Protein AF-A0A3D3SWZ2-F1 (afdb_monomer)

pLDDT: mean 84.15, std 8.67, range [49.34, 94.38]

Secondary structure (DSSP, 8-state):
----STTHHHHHHHHS-SGGGTTTTTS----SHHHHS-TT---HHHHHHHHHHHHHHTT-S-HHHHHHHHHHHHHHT-HHHHHHHHHHHHHHHHHHTTT-SEES--TT-HHHHTTSPEEP--SS-HHHHHHHHHHTS-----

Solvent-accessible surface area (backbone atoms only — not comparable to full-atom values): 8504 Å² total; per-residue (Å²): 137,75,53,79,62,79,65,19,39,53,49,34,30,70,74,69,34,53,85,78,36,66,60,45,45,66,72,57,89,66,82,52,58,74,34,74,75,34,93,80,60,52,63,54,54,60,53,32,49,54,50,50,50,53,38,58,77,67,58,70,61,61,69,66,57,58,50,50,53,50,54,48,50,60,37,68,75,31,70,68,58,36,51,52,53,51,52,51,50,52,49,51,49,50,61,71,18,71,85,46,75,37,33,70,74,37,98,90,40,48,84,53,25,72,82,40,78,42,72,50,87,75,81,75,54,72,67,57,51,49,51,52,53,62,71,68,51,77,78,80,80,126

Foldseek 3Di:
DFDDDLVRLQVVCVVVNCLVRVCSLVVDPLPCVCQVPDPVNDRSSVSSVVSVVVCVVVVSDDPVVVVVVVVVVVQVVDVVSVVVVVVVVLVVLVVCCVPPQWRQDDPVCRVPSPPDTHGRDPDDDPVVVVVVVVVPDDDPDD

Sequence (142 aa):
WVYPGPMGAVLTPSYAGLENSLDLPQAATLCGECHVVCPVKIPLPDLLRKLRERQFDRHLRPWRERWALWAWGFVAMRPHLYRLIFGLTNRALRIMARGRGYIAFLPLGSGWSRFRDLPVPKGKNFADRYALWKSSRPETRS

Nearest PDB structures (foldseek):
  8ipy-assembly1_N  TM=2.891E-01  e=5.794E+00  Homo sapiens

Mean predicted aligned error: 8.98 Å

Radius of gyration: 22.15 Å; Cα contacts (8 Å, |Δi|>4): 93; chains: 1; bounding box: 45×54×52 Å

Structure (mmCIF, N/CA/C/O backbone):
data_AF-A0A3D3SWZ2-F1
#
_entry.id   AF-A0A3D3SWZ2-F1
#
loop_
_atom_site.group_PDB
_atom_site.id
_atom_site.type_symbol
_atom_site.label_atom_id
_atom_site.label_alt_id
_atom_site.label_comp_id
_atom_site.label_asym_id
_atom_site.label_entity_id
_atom_site.label_seq_id
_atom_site.pdbx_PDB_ins_code
_atom_site.Cartn_x
_atom_site.Cartn_y
_atom_site.Cartn_z
_atom_site.occupancy
_atom_site.B_iso_or_equiv
_atom_site.auth_seq_id
_atom_site.auth_comp_id
_atom_site.auth_asym_id
_atom_site.auth_atom_id
_atom_site.pdbx_PDB_model_num
ATOM 1 N N . TRP A 1 1 ? 7.939 -18.670 -15.758 1.00 79.12 1 TRP A N 1
ATOM 2 C CA . TRP A 1 1 ? 9.302 -18.443 -15.237 1.00 79.12 1 TRP A CA 1
ATOM 3 C C . TRP A 1 1 ? 9.388 -16.997 -14.773 1.00 79.12 1 TRP A C 1
ATOM 5 O O . TRP A 1 1 ? 8.648 -16.173 -15.297 1.00 79.12 1 TRP A O 1
ATOM 15 N N . VAL A 1 2 ? 10.214 -16.691 -13.773 1.00 83.56 2 VAL A N 1
ATOM 16 C CA . VAL A 1 2 ? 10.373 -15.323 -13.254 1.00 83.56 2 VAL A CA 1
ATOM 17 C C . VAL A 1 2 ? 11.859 -15.025 -13.168 1.00 83.56 2 VAL A C 1
ATOM 19 O O . VAL A 1 2 ? 12.606 -15.819 -12.597 1.00 83.56 2 VAL A O 1
ATOM 22 N N . TYR A 1 3 ? 12.288 -13.902 -13.742 1.00 87.88 3 TYR A N 1
ATOM 23 C CA . TYR A 1 3 ? 13.660 -13.440 -13.570 1.00 87.88 3 TYR A CA 1
ATOM 24 C C . TYR A 1 3 ? 13.821 -12.891 -12.142 1.00 87.88 3 TYR A C 1
ATOM 26 O O . TYR A 1 3 ? 13.015 -12.052 -11.730 1.00 87.88 3 TYR A O 1
ATOM 34 N N . PRO A 1 4 ? 14.806 -13.354 -11.356 1.00 84.81 4 PRO A N 1
ATOM 35 C CA . PRO A 1 4 ? 14.963 -12.913 -9.979 1.00 84.81 4 PRO A CA 1
ATOM 36 C C . PRO A 1 4 ? 15.492 -11.475 -9.890 1.00 84.81 4 PRO A C 1
ATOM 38 O O . PRO A 1 4 ? 16.217 -10.983 -10.755 1.00 84.81 4 PRO A O 1
ATOM 41 N N . GLY A 1 5 ? 15.157 -10.803 -8.791 1.00 85.69 5 GLY A N 1
ATOM 42 C CA . GLY A 1 5 ? 15.659 -9.469 -8.478 1.00 85.69 5 GLY A CA 1
ATOM 43 C C . GLY A 1 5 ? 14.842 -8.314 -9.074 1.00 85.69 5 GLY A C 1
ATOM 44 O O . GLY A 1 5 ? 13.842 -8.516 -9.768 1.00 85.69 5 GLY A O 1
ATOM 45 N N . PRO A 1 6 ? 15.260 -7.069 -8.794 1.00 82.44 6 PRO A N 1
ATOM 46 C CA . PRO A 1 6 ? 14.474 -5.871 -9.091 1.00 82.44 6 PRO A CA 1
ATOM 47 C C . PRO A 1 6 ? 14.298 -5.624 -10.598 1.00 82.44 6 PRO A C 1
ATOM 49 O O . PRO A 1 6 ? 13.235 -5.180 -11.027 1.00 82.44 6 PRO A O 1
ATOM 52 N N . MET A 1 7 ? 15.284 -5.996 -11.422 1.00 87.62 7 MET A N 1
ATOM 53 C CA . MET A 1 7 ? 15.162 -5.943 -12.887 1.00 87.62 7 MET A CA 1
ATOM 54 C C . MET A 1 7 ? 14.104 -6.908 -13.420 1.00 87.62 7 MET A C 1
ATOM 56 O O . MET A 1 7 ? 13.398 -6.606 -14.382 1.00 87.62 7 MET A O 1
ATOM 60 N N . GLY A 1 8 ? 13.949 -8.062 -12.772 1.00 89.44 8 GLY A N 1
ATOM 61 C CA . GLY A 1 8 ? 12.980 -9.069 -13.174 1.00 89.44 8 GLY A CA 1
ATOM 62 C C . GLY A 1 8 ? 11.537 -8.622 -13.028 1.00 89.44 8 GLY A C 1
ATOM 63 O O . GLY A 1 8 ? 10.692 -9.062 -13.806 1.00 89.44 8 GLY A O 1
ATOM 64 N N . ALA A 1 9 ? 11.268 -7.682 -12.120 1.00 89.50 9 ALA A N 1
ATOM 65 C CA . ALA A 1 9 ? 9.949 -7.081 -11.978 1.00 89.50 9 ALA A CA 1
ATOM 66 C C . ALA A 1 9 ? 9.541 -6.229 -13.198 1.00 89.50 9 ALA A C 1
ATOM 68 O O . ALA A 1 9 ? 8.351 -6.008 -13.404 1.00 89.50 9 ALA A O 1
ATOM 6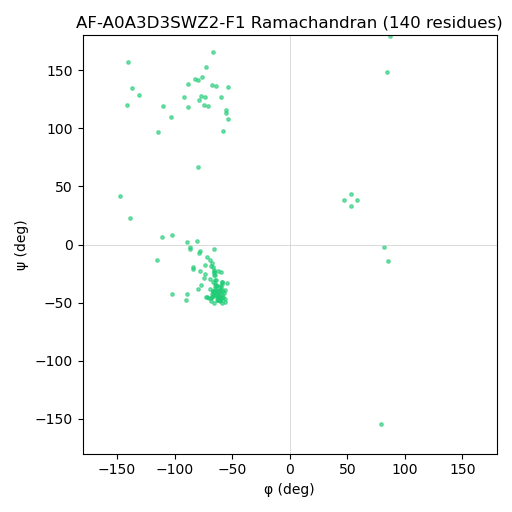9 N N . VAL A 1 10 ? 10.501 -5.791 -14.027 1.00 89.81 10 VAL A N 1
ATOM 70 C CA . VAL A 1 10 ? 10.256 -5.051 -15.281 1.00 89.81 10 VAL A CA 1
ATOM 71 C C . VAL A 1 10 ? 10.404 -5.949 -16.513 1.00 89.81 10 VAL A C 1
ATOM 73 O O . VAL A 1 10 ? 9.591 -5.881 -17.438 1.00 89.81 10 VAL A O 1
ATOM 76 N N . LEU A 1 11 ? 11.426 -6.807 -16.538 1.00 90.31 11 LEU A N 1
ATOM 77 C CA . LEU A 1 11 ? 11.722 -7.651 -17.698 1.00 90.31 11 LEU A CA 1
ATOM 78 C C . LEU A 1 11 ? 10.701 -8.780 -17.857 1.00 90.31 11 LEU A C 1
ATOM 80 O O . LEU A 1 11 ? 10.196 -8.986 -18.957 1.00 90.31 11 LEU A O 1
ATOM 84 N N . THR A 1 12 ? 10.339 -9.469 -16.770 1.00 91.38 12 THR A N 1
ATOM 85 C CA . THR A 1 12 ? 9.368 -10.574 -16.821 1.00 91.38 12 THR A CA 1
ATOM 86 C C . THR A 1 12 ? 8.025 -10.143 -17.434 1.00 91.38 12 THR A C 1
ATOM 88 O O . THR A 1 12 ? 7.603 -10.804 -18.379 1.00 91.38 12 THR A O 1
ATOM 91 N N . PRO A 1 13 ? 7.376 -9.029 -17.023 1.00 90.69 13 PRO A N 1
ATOM 92 C CA . PRO A 1 13 ? 6.144 -8.576 -17.679 1.00 90.69 13 PRO A CA 1
ATOM 93 C C . PRO A 1 13 ? 6.325 -8.115 -19.124 1.00 90.69 13 PRO A C 1
ATOM 95 O O . PRO A 1 13 ? 5.365 -8.143 -19.892 1.00 90.69 13 PRO A O 1
ATOM 98 N N . SER A 1 14 ? 7.534 -7.704 -19.512 1.00 87.75 14 SER A N 1
ATOM 99 C CA . SER A 1 14 ? 7.826 -7.304 -20.891 1.00 87.75 14 SER A CA 1
ATOM 100 C C . SER A 1 14 ? 7.990 -8.511 -21.822 1.00 87.75 14 SER A C 1
ATOM 102 O O . SER A 1 14 ? 7.562 -8.441 -22.968 1.00 87.75 14 SER A O 1
ATOM 104 N N . TYR A 1 15 ? 8.555 -9.622 -21.333 1.00 89.19 15 TYR A N 1
ATOM 105 C CA . TYR A 1 15 ? 8.751 -10.849 -22.118 1.00 89.19 15 TYR A CA 1
ATOM 106 C C . TYR A 1 15 ? 7.570 -11.821 -22.043 1.00 89.19 15 TYR A C 1
ATOM 108 O O . TYR A 1 15 ? 7.122 -12.331 -23.062 1.00 89.19 15 TYR A O 1
ATOM 116 N N . ALA A 1 16 ? 7.072 -12.101 -20.837 1.00 88.06 16 ALA A N 1
ATOM 117 C CA . ALA A 1 16 ? 6.002 -13.074 -20.606 1.00 88.06 16 ALA A CA 1
ATOM 118 C C . ALA A 1 16 ? 4.594 -12.471 -20.756 1.00 88.06 16 ALA A C 1
ATOM 120 O O . ALA A 1 16 ? 3.600 -13.186 -20.637 1.00 88.06 16 ALA A O 1
ATOM 121 N N . GLY A 1 17 ? 4.504 -11.161 -20.994 1.00 87.06 17 GLY A N 1
ATOM 122 C CA . GLY A 1 17 ? 3.252 -10.420 -21.031 1.00 87.06 17 GLY A CA 1
ATOM 123 C C . GLY A 1 17 ? 2.782 -9.967 -19.647 1.00 87.06 17 GLY A C 1
ATOM 124 O O . GLY A 1 17 ? 2.992 -10.617 -18.618 1.00 87.06 17 GLY A O 1
ATOM 125 N N . LEU A 1 18 ? 2.107 -8.818 -19.638 1.00 86.94 18 LEU A N 1
ATOM 126 C CA . LEU A 1 18 ? 1.650 -8.146 -18.422 1.00 86.94 18 LEU A CA 1
ATOM 127 C C . LEU A 1 18 ? 0.520 -8.913 -17.712 1.00 86.94 18 LEU A C 1
ATOM 129 O O . LEU A 1 18 ? 0.418 -8.864 -16.491 1.00 86.94 18 LEU A O 1
ATOM 133 N N . GLU A 1 19 ? -0.287 -9.652 -18.475 1.00 85.06 19 GLU A N 1
ATOM 134 C CA . GLU A 1 19 ? -1.385 -10.507 -17.994 1.00 85.06 19 GLU A CA 1
ATOM 135 C C . GLU A 1 19 ? -0.890 -11.664 -17.120 1.00 85.06 19 GLU A C 1
ATOM 137 O O . GLU A 1 19 ? -1.519 -12.007 -16.124 1.00 85.06 19 GLU A O 1
ATOM 142 N N . ASN A 1 20 ? 0.282 -12.216 -17.440 1.00 85.62 20 ASN A N 1
ATOM 143 C CA . ASN A 1 20 ? 0.854 -13.372 -16.746 1.00 85.62 20 ASN A CA 1
ATOM 144 C C . ASN A 1 20 ? 1.677 -12.989 -15.506 1.00 85.62 20 ASN A C 1
ATOM 146 O O . ASN A 1 20 ? 2.232 -13.854 -14.830 1.00 85.62 20 ASN A O 1
ATOM 150 N N . SER A 1 21 ? 1.818 -11.692 -15.223 1.00 87.00 21 SER A N 1
ATOM 151 C CA . SER A 1 21 ? 2.750 -11.180 -14.212 1.00 87.00 21 SER A CA 1
ATOM 152 C C . SER A 1 21 ? 2.240 -9.915 -13.513 1.00 87.00 21 SER A C 1
ATOM 154 O O . SER A 1 21 ? 2.989 -8.978 -13.231 1.00 87.00 21 SER A O 1
ATOM 156 N N . LEU A 1 22 ? 0.944 -9.904 -13.194 1.00 86.25 22 LEU A N 1
ATOM 157 C CA . LEU A 1 22 ? 0.249 -8.759 -12.597 1.00 86.25 22 LEU A CA 1
ATOM 158 C C . LEU A 1 22 ? 0.848 -8.302 -11.262 1.00 86.25 22 LEU A C 1
ATOM 160 O O . LEU A 1 22 ? 0.872 -7.102 -10.985 1.00 86.25 22 LEU A O 1
ATOM 164 N N . ASP A 1 23 ? 1.356 -9.234 -10.459 1.00 88.44 23 ASP A N 1
ATOM 165 C CA . ASP A 1 23 ? 1.843 -8.940 -9.110 1.00 88.44 23 ASP A CA 1
ATOM 166 C C . ASP A 1 23 ? 3.288 -8.423 -9.084 1.00 88.44 23 ASP A C 1
ATOM 168 O O . ASP A 1 23 ? 3.673 -7.732 -8.140 1.00 88.44 23 ASP A O 1
ATOM 172 N N . LEU A 1 24 ? 4.084 -8.674 -10.133 1.00 90.81 24 LEU A N 1
ATOM 173 C 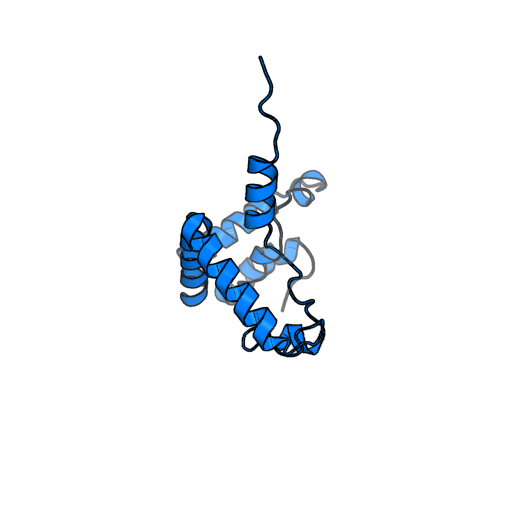CA . LEU A 1 24 ? 5.498 -8.283 -10.156 1.00 90.81 24 LEU A CA 1
ATOM 174 C C . LEU A 1 24 ? 5.683 -6.758 -10.063 1.00 90.81 24 LEU A C 1
ATOM 176 O O . LEU A 1 24 ? 6.442 -6.315 -9.197 1.00 90.81 24 LEU A O 1
ATOM 180 N N . PRO A 1 25 ? 4.960 -5.920 -10.838 1.00 90.06 25 PRO A N 1
ATOM 181 C CA . PRO A 1 25 ? 5.053 -4.474 -10.672 1.00 90.06 25 PRO A CA 1
ATOM 182 C C . PRO A 1 25 ? 4.515 -3.974 -9.332 1.00 90.06 25 PRO A C 1
ATOM 184 O O . PRO A 1 25 ? 4.911 -2.894 -8.897 1.00 90.06 25 PRO A O 1
ATOM 187 N N . GLN A 1 26 ? 3.621 -4.720 -8.672 1.00 88.62 26 GLN A N 1
ATOM 188 C CA . GLN A 1 26 ? 3.002 -4.346 -7.392 1.00 88.62 26 GLN A CA 1
ATOM 189 C C . GLN A 1 26 ? 3.870 -4.708 -6.177 1.00 88.62 26 GLN A C 1
ATOM 191 O O . GLN A 1 26 ? 3.708 -4.112 -5.117 1.00 88.62 26 GLN A O 1
ATOM 196 N N . ALA A 1 27 ? 4.834 -5.618 -6.336 1.00 89.06 27 ALA A N 1
ATOM 197 C CA . ALA A 1 27 ? 5.708 -6.067 -5.253 1.00 89.06 27 ALA A CA 1
ATOM 198 C C . ALA A 1 27 ? 6.652 -4.973 -4.709 1.00 89.06 27 ALA A C 1
ATOM 200 O O . ALA A 1 27 ? 7.121 -5.069 -3.576 1.00 89.06 27 ALA A O 1
ATOM 201 N N . ALA A 1 28 ? 6.940 -3.927 -5.491 1.00 88.81 28 ALA A N 1
ATOM 202 C CA . ALA A 1 28 ? 7.799 -2.822 -5.066 1.00 88.81 28 ALA A CA 1
ATOM 203 C C . ALA A 1 28 ? 7.012 -1.706 -4.354 1.00 88.81 28 ALA A C 1
ATOM 205 O O . ALA A 1 28 ? 5.969 -1.260 -4.826 1.00 88.81 28 ALA A O 1
ATOM 206 N N . THR A 1 29 ? 7.556 -1.156 -3.269 1.00 90.75 29 THR A N 1
ATOM 207 C CA . THR A 1 29 ? 6.967 0.001 -2.561 1.00 90.75 29 THR A CA 1
ATOM 208 C C . THR A 1 29 ? 7.222 1.343 -3.254 1.00 90.75 29 THR A C 1
ATOM 210 O O . THR A 1 29 ? 6.675 2.354 -2.829 1.00 90.75 29 THR A O 1
ATOM 213 N N . LEU A 1 30 ? 8.022 1.353 -4.330 1.00 92.38 30 LEU A N 1
ATOM 214 C CA . LEU A 1 30 ? 8.426 2.547 -5.085 1.00 92.38 30 LEU A CA 1
ATOM 215 C C . LEU A 1 30 ? 9.159 3.603 -4.230 1.00 92.38 30 LEU A C 1
ATOM 217 O O . LEU A 1 30 ? 8.992 4.797 -4.445 1.00 92.38 30 LEU A O 1
ATOM 221 N N . CYS A 1 31 ? 10.016 3.174 -3.294 1.00 91.62 31 CYS A N 1
ATOM 222 C CA . CYS A 1 31 ? 10.801 4.081 -2.442 1.00 91.62 31 CYS A CA 1
ATOM 223 C C . CYS A 1 31 ? 11.880 4.900 -3.178 1.00 91.62 31 CYS A C 1
ATOM 225 O O . CYS A 1 31 ? 12.385 5.865 -2.620 1.00 91.62 31 CYS A O 1
ATOM 227 N N . GLY A 1 32 ? 12.260 4.522 -4.403 1.00 90.38 32 GLY A N 1
ATOM 228 C CA . GLY A 1 32 ? 13.230 5.264 -5.217 1.00 90.38 32 GLY A CA 1
ATOM 229 C C . GLY A 1 32 ? 14.705 4.934 -4.966 1.00 90.38 32 GLY A C 1
ATOM 230 O O . GLY A 1 32 ? 15.529 5.236 -5.823 1.00 90.38 32 GLY A O 1
ATOM 231 N N . GLU A 1 33 ? 15.043 4.248 -3.873 1.00 91.44 33 GLU A N 1
ATOM 232 C CA . GLU A 1 33 ? 16.440 3.989 -3.484 1.00 91.44 33 GLU A CA 1
ATOM 233 C C . GLU A 1 33 ? 17.240 3.268 -4.576 1.00 91.44 33 GLU A C 1
ATOM 235 O O . GLU A 1 33 ? 18.360 3.648 -4.903 1.00 91.44 33 GLU A O 1
ATOM 240 N N . CYS A 1 34 ? 16.622 2.276 -5.224 1.00 88.75 34 CYS A N 1
ATOM 241 C CA . CYS A 1 34 ? 17.243 1.519 -6.307 1.00 88.75 34 CYS A CA 1
ATOM 242 C C . CYS A 1 34 ? 17.657 2.377 -7.510 1.00 88.75 34 CYS A C 1
ATOM 244 O O . CYS A 1 34 ? 18.549 1.966 -8.242 1.00 88.75 34 CYS A O 1
ATOM 246 N N . HIS A 1 35 ? 17.039 3.542 -7.724 1.00 91.38 35 HIS A N 1
ATOM 247 C CA . HIS A 1 35 ? 17.445 4.494 -8.757 1.00 91.38 35 HIS A CA 1
ATOM 248 C C . HIS A 1 35 ? 18.659 5.321 -8.310 1.00 91.38 35 HIS A C 1
ATOM 250 O O . HIS A 1 35 ? 19.558 5.557 -9.113 1.00 91.38 35 HIS A O 1
ATOM 256 N N . VAL A 1 36 ? 18.711 5.702 -7.028 1.00 92.50 36 VAL A N 1
ATOM 257 C CA . VAL A 1 36 ? 19.785 6.519 -6.439 1.00 92.50 36 VAL A CA 1
ATOM 258 C C . VAL A 1 36 ? 21.102 5.746 -6.373 1.00 92.50 36 VAL A C 1
ATOM 260 O O . VAL A 1 36 ? 22.137 6.267 -6.780 1.00 92.50 36 VAL A O 1
ATOM 263 N N . VAL A 1 37 ? 21.069 4.490 -5.919 1.00 93.81 37 VAL A N 1
ATOM 264 C CA . VAL A 1 37 ? 22.284 3.665 -5.772 1.00 93.81 37 VAL A CA 1
ATOM 265 C C . VAL A 1 37 ? 22.780 3.058 -7.087 1.00 93.81 37 VAL A C 1
ATOM 267 O O . VAL A 1 37 ? 23.833 2.424 -7.121 1.00 93.81 37 VAL A O 1
ATOM 270 N N . CYS A 1 38 ? 22.018 3.184 -8.178 1.00 91.50 38 CYS A N 1
ATOM 271 C CA . CYS A 1 38 ? 22.330 2.490 -9.421 1.00 91.50 38 CYS A CA 1
ATOM 272 C C . CYS A 1 38 ? 23.519 3.146 -10.147 1.00 91.50 38 CYS A C 1
ATOM 274 O O . CYS A 1 38 ? 23.391 4.286 -10.600 1.00 91.50 38 CYS A O 1
ATOM 276 N N . PRO A 1 39 ? 24.632 2.424 -10.390 1.00 93.69 39 PRO A N 1
ATOM 277 C CA . PRO A 1 39 ? 25.804 2.990 -11.066 1.00 93.69 39 PRO A CA 1
ATOM 278 C C . PRO A 1 39 ? 25.520 3.388 -12.523 1.00 93.69 39 PRO A C 1
ATOM 280 O O . PRO A 1 39 ? 26.159 4.286 -13.062 1.00 93.69 39 PRO A O 1
ATOM 283 N N . VAL A 1 40 ? 24.536 2.741 -13.154 1.00 94.38 40 VAL A N 1
ATOM 284 C CA . VAL A 1 40 ? 24.138 2.959 -14.555 1.00 94.38 40 VAL A CA 1
ATOM 285 C C . VAL A 1 40 ? 22.865 3.808 -14.700 1.00 94.38 40 VAL A C 1
ATOM 287 O O . VAL A 1 40 ? 22.354 3.952 -15.805 1.00 94.38 40 VAL A O 1
ATOM 290 N N . LYS A 1 41 ? 22.354 4.385 -13.598 1.00 89.31 41 LYS A N 1
ATOM 291 C CA . LYS A 1 41 ? 21.216 5.330 -13.571 1.00 89.31 41 LYS A CA 1
ATOM 292 C C . LYS A 1 41 ? 19.940 4.826 -14.262 1.00 89.31 41 LYS A C 1
ATOM 294 O O . LYS A 1 41 ? 19.281 5.557 -14.998 1.00 89.31 41 LYS A O 1
ATOM 299 N N . ILE A 1 42 ? 19.571 3.567 -14.028 1.00 90.69 42 ILE A N 1
ATOM 300 C CA . ILE A 1 42 ? 18.345 2.996 -14.603 1.00 90.69 42 ILE A CA 1
ATOM 301 C C . ILE A 1 42 ? 17.125 3.467 -13.792 1.00 90.69 42 ILE A C 1
ATOM 303 O O . ILE A 1 42 ? 17.068 3.200 -12.587 1.00 90.69 42 ILE A O 1
ATOM 307 N N . PRO A 1 43 ? 16.113 4.103 -14.418 1.00 90.31 43 PRO A N 1
ATOM 308 C CA . PRO A 1 43 ? 14.928 4.617 -13.730 1.00 90.31 43 PRO A CA 1
ATOM 309 C C . PRO A 1 43 ? 13.921 3.492 -13.439 1.00 90.31 43 PRO A C 1
ATOM 311 O O . PRO A 1 43 ? 12.824 3.425 -13.995 1.00 90.31 43 PRO A O 1
ATOM 314 N N . LEU A 1 44 ? 14.305 2.558 -12.568 1.00 91.31 44 LEU A N 1
ATOM 315 C CA . LEU A 1 44 ? 13.504 1.373 -12.266 1.00 91.31 44 LEU A CA 1
ATOM 316 C C . LEU A 1 44 ? 12.115 1.692 -11.667 1.00 91.31 44 LEU A C 1
ATOM 318 O O . LEU A 1 44 ? 11.135 1.101 -12.129 1.00 91.31 44 LEU A O 1
ATOM 322 N N . PRO A 1 45 ? 11.973 2.616 -10.693 1.00 92.19 45 PRO A N 1
ATOM 323 C CA . PRO A 1 45 ? 10.665 2.963 -10.131 1.00 92.19 45 PRO A CA 1
ATOM 324 C C . PRO A 1 45 ? 9.698 3.507 -11.189 1.00 92.19 45 PRO A C 1
ATOM 326 O O . PRO A 1 45 ? 8.520 3.148 -11.192 1.00 92.19 45 PRO A O 1
ATOM 329 N N . ASP A 1 46 ? 10.199 4.312 -12.129 1.00 92.38 46 ASP A N 1
ATOM 330 C CA . ASP A 1 46 ? 9.384 4.891 -13.198 1.00 92.38 46 ASP A CA 1
ATOM 331 C C . ASP A 1 46 ? 8.914 3.839 -14.201 1.00 92.38 46 ASP A C 1
ATOM 333 O O . ASP A 1 46 ? 7.770 3.878 -14.658 1.00 92.38 46 ASP A O 1
ATOM 337 N N . LEU A 1 47 ? 9.772 2.868 -14.527 1.00 92.81 47 LEU A N 1
ATOM 338 C CA . LEU A 1 47 ? 9.401 1.744 -15.386 1.00 92.81 47 LEU A CA 1
ATOM 339 C C . LEU A 1 47 ? 8.290 0.906 -14.745 1.00 92.81 47 LEU A C 1
ATOM 341 O O . LEU A 1 47 ? 7.297 0.590 -15.403 1.00 92.81 47 LEU A O 1
ATOM 345 N N . LEU A 1 48 ? 8.411 0.604 -13.450 1.00 93.62 48 LEU A N 1
ATOM 346 C CA . LEU A 1 48 ? 7.377 -0.115 -12.705 1.00 93.62 48 LEU A CA 1
ATOM 347 C C . LEU A 1 48 ? 6.071 0.687 -12.638 1.00 93.62 48 LEU A C 1
ATOM 349 O O . LEU A 1 48 ? 5.000 0.110 -12.825 1.00 93.62 48 LEU A O 1
ATOM 353 N N . ARG A 1 49 ? 6.136 2.012 -12.452 1.00 93.88 49 ARG A N 1
ATOM 354 C CA . ARG A 1 49 ? 4.954 2.888 -12.480 1.00 93.88 49 ARG A CA 1
ATOM 355 C C . ARG A 1 49 ? 4.233 2.832 -13.829 1.00 93.88 49 ARG A C 1
ATOM 357 O O . ARG A 1 49 ? 3.028 2.599 -13.851 1.00 93.88 49 ARG A O 1
ATOM 364 N N . LYS A 1 50 ? 4.962 2.940 -14.945 1.00 93.62 50 LYS A N 1
ATOM 365 C CA . LYS A 1 50 ? 4.387 2.821 -16.298 1.00 93.62 50 LYS A CA 1
ATOM 366 C C . LYS A 1 50 ? 3.738 1.456 -16.536 1.00 93.62 50 LYS A C 1
ATOM 368 O O . LYS A 1 50 ? 2.715 1.365 -17.211 1.00 93.62 50 LYS A O 1
ATOM 373 N N . LEU A 1 51 ? 4.306 0.381 -15.986 1.00 93.38 51 LEU A N 1
ATOM 374 C CA . LEU A 1 51 ? 3.684 -0.944 -16.054 1.00 93.38 51 LEU A CA 1
ATOM 375 C C . LEU A 1 51 ? 2.375 -0.996 -15.256 1.00 93.38 51 LEU A C 1
ATOM 377 O O . LEU A 1 51 ? 1.405 -1.562 -15.753 1.00 93.38 51 LEU A O 1
ATOM 381 N N . ARG A 1 52 ? 2.307 -0.372 -14.072 1.00 93.00 52 ARG A N 1
ATOM 382 C CA . ARG A 1 52 ? 1.056 -0.264 -13.296 1.00 93.00 52 ARG A CA 1
ATOM 383 C C . ARG A 1 52 ? -0.017 0.548 -14.022 1.00 93.00 52 ARG A C 1
ATOM 385 O O . ARG A 1 52 ? -1.176 0.149 -14.008 1.00 93.00 52 ARG A O 1
ATOM 392 N N . GLU A 1 53 ? 0.360 1.637 -14.688 1.00 93.25 53 GLU A N 1
ATOM 393 C CA . GLU A 1 53 ? -0.555 2.427 -15.528 1.00 93.25 53 GLU A CA 1
ATOM 394 C C . GLU A 1 53 ? -1.117 1.577 -16.669 1.00 93.25 53 GLU A C 1
ATOM 396 O O . GLU A 1 53 ? -2.329 1.442 -16.803 1.00 93.25 53 GLU A O 1
ATOM 401 N N . ARG A 1 54 ? -0.251 0.861 -17.396 1.00 92.31 54 ARG A N 1
ATOM 402 C CA . ARG A 1 54 ? -0.688 -0.071 -18.447 1.00 92.31 54 ARG A CA 1
ATOM 403 C C . ARG A 1 54 ? -1.591 -1.187 -17.916 1.00 92.31 54 ARG A C 1
ATOM 405 O O . ARG A 1 54 ? -2.519 -1.586 -18.616 1.00 92.31 54 ARG A O 1
ATOM 412 N N . GLN A 1 55 ? -1.340 -1.704 -16.708 1.00 91.38 55 GLN A N 1
ATOM 413 C CA . GLN A 1 55 ? -2.228 -2.687 -16.067 1.00 91.38 55 GLN A CA 1
ATOM 414 C C . GLN A 1 55 ? -3.618 -2.100 -1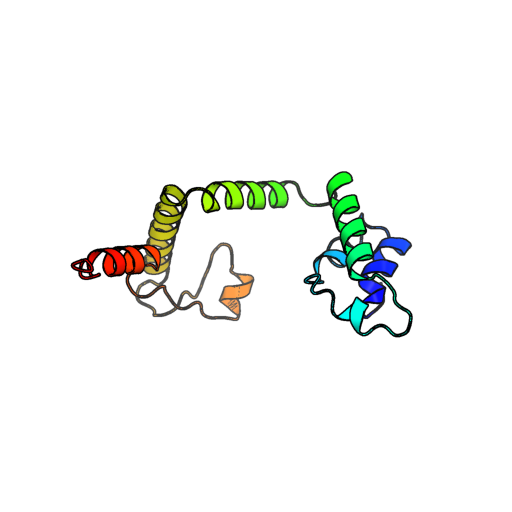5.806 1.00 91.38 55 GLN A C 1
ATOM 416 O O . GLN A 1 55 ? -4.623 -2.794 -15.981 1.00 91.38 55 GLN A O 1
ATOM 421 N N . PHE A 1 56 ? -3.668 -0.840 -15.373 1.00 89.25 56 PHE A N 1
ATOM 422 C CA . PHE A 1 56 ? -4.908 -0.135 -15.084 1.00 89.25 56 PHE A CA 1
ATOM 423 C C . PHE A 1 56 ? -5.712 0.145 -16.357 1.00 89.25 56 PHE A C 1
ATOM 425 O O . PHE A 1 56 ? -6.897 -0.200 -16.400 1.00 89.25 56 PHE A O 1
ATOM 432 N N . ASP A 1 57 ? -5.059 0.677 -17.393 1.00 91.06 57 ASP A N 1
ATOM 433 C CA . ASP A 1 57 ? -5.671 1.006 -18.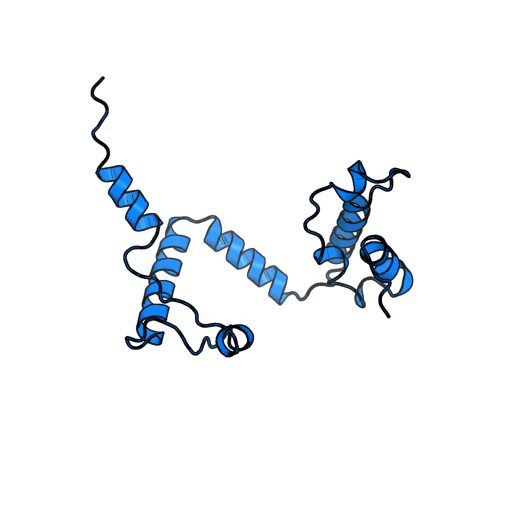687 1.00 91.06 57 ASP A CA 1
ATOM 434 C C . ASP A 1 57 ? -6.250 -0.238 -19.367 1.00 91.06 57 ASP A C 1
ATOM 436 O O . ASP A 1 57 ? -7.368 -0.232 -19.884 1.00 91.06 57 ASP A O 1
ATOM 440 N N . ARG A 1 58 ? -5.523 -1.356 -19.296 1.00 89.75 58 ARG A N 1
ATOM 441 C CA . ARG A 1 58 ? -5.952 -2.643 -19.860 1.00 89.75 58 ARG A CA 1
ATOM 442 C C . ARG A 1 58 ? -6.932 -3.416 -18.975 1.00 89.75 58 ARG A C 1
ATOM 444 O O . ARG A 1 58 ? -7.303 -4.527 -19.330 1.00 89.75 58 ARG A O 1
ATOM 451 N N . HIS A 1 59 ? -7.349 -2.860 -17.834 1.00 86.12 59 HIS A N 1
ATOM 452 C CA . HIS A 1 59 ? -8.308 -3.482 -16.912 1.00 86.12 59 HIS A CA 1
ATOM 453 C C . HIS A 1 59 ? -7.928 -4.911 -16.484 1.00 86.12 59 HIS A C 1
ATOM 455 O O . HIS A 1 59 ? -8.794 -5.738 -16.212 1.00 86.12 59 HIS A O 1
ATOM 461 N N . LEU A 1 60 ? -6.626 -5.195 -16.375 1.00 85.25 60 LEU A N 1
ATOM 462 C CA . LEU A 1 60 ? -6.138 -6.554 -16.118 1.00 85.25 60 LEU A CA 1
ATOM 463 C C . LEU A 1 60 ? -6.363 -7.017 -14.672 1.00 85.25 60 LEU A C 1
ATOM 465 O O . LEU A 1 60 ? -6.297 -8.209 -14.381 1.00 85.25 60 LEU A O 1
ATOM 469 N N . ARG A 1 61 ? -6.613 -6.084 -13.744 1.00 83.19 61 ARG A N 1
ATOM 470 C CA . ARG A 1 61 ? -6.949 -6.418 -12.355 1.00 83.19 61 ARG A CA 1
ATOM 471 C C . ARG A 1 61 ? -8.440 -6.749 -12.221 1.00 83.19 61 ARG A C 1
ATOM 473 O O . ARG A 1 61 ? -9.266 -6.057 -12.823 1.00 83.19 61 ARG A O 1
ATOM 480 N N . PRO A 1 62 ? -8.808 -7.735 -11.381 1.00 86.69 62 PRO A N 1
ATOM 481 C CA . PRO A 1 62 ? -10.199 -8.103 -11.157 1.00 86.69 62 PRO A CA 1
ATOM 482 C C . PRO A 1 62 ? -11.052 -6.899 -10.750 1.00 86.69 62 PRO A C 1
ATOM 484 O O . PRO A 1 62 ? -10.692 -6.134 -9.852 1.00 86.69 62 PRO A O 1
ATOM 487 N N . TRP A 1 63 ? -12.241 -6.773 -11.343 1.00 85.62 63 TRP A N 1
ATOM 488 C CA . TRP A 1 63 ? -13.184 -5.696 -11.018 1.00 85.62 63 TRP A CA 1
ATOM 489 C C . TRP A 1 63 ? -13.502 -5.628 -9.513 1.00 85.62 63 TRP A C 1
ATOM 491 O O . TRP A 1 63 ? -13.652 -4.542 -8.956 1.00 85.62 63 TRP A O 1
ATOM 501 N N . ARG A 1 64 ? -13.526 -6.786 -8.838 1.00 89.56 64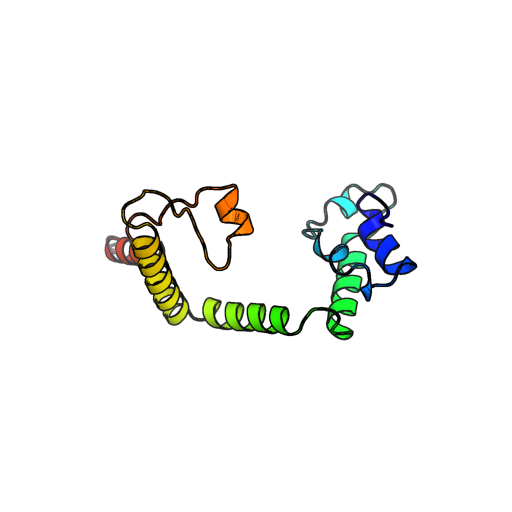 ARG A N 1
ATOM 502 C CA . ARG A 1 64 ? -13.772 -6.918 -7.394 1.00 89.56 64 ARG A CA 1
ATOM 503 C C . ARG A 1 64 ? -12.761 -6.138 -6.555 1.00 89.56 64 ARG A C 1
ATOM 505 O O . ARG A 1 64 ? -13.153 -5.502 -5.584 1.00 89.56 64 ARG A O 1
ATOM 512 N N . GLU A 1 65 ? -11.485 -6.152 -6.936 1.00 86.69 65 GLU A N 1
ATOM 513 C CA . GLU A 1 65 ? -10.439 -5.416 -6.218 1.00 86.69 65 GLU A CA 1
ATOM 514 C C . GLU A 1 65 ? -10.627 -3.907 -6.364 1.00 86.69 65 GLU A C 1
ATOM 516 O O . GLU A 1 65 ? -10.538 -3.171 -5.383 1.00 86.69 65 GLU A O 1
ATOM 521 N N . ARG A 1 66 ? -10.959 -3.446 -7.577 1.00 86.62 66 ARG A N 1
ATOM 522 C CA . ARG A 1 66 ? -11.234 -2.026 -7.851 1.00 86.62 66 ARG A CA 1
ATOM 523 C C . ARG A 1 66 ? -12.411 -1.533 -7.016 1.00 86.62 66 ARG A C 1
ATOM 525 O O . ARG A 1 66 ? -12.322 -0.479 -6.393 1.00 86.62 66 ARG A O 1
ATOM 532 N N . TRP A 1 67 ? -13.482 -2.321 -6.952 1.00 92.69 67 TRP A N 1
ATOM 533 C CA . TRP A 1 67 ? -14.642 -2.007 -6.122 1.00 92.69 67 TRP A CA 1
ATOM 534 C C . TRP A 1 67 ? -14.333 -2.035 -4.630 1.00 92.69 67 TRP A C 1
ATOM 536 O O . TRP A 1 67 ? -14.779 -1.143 -3.914 1.00 92.69 67 TRP A O 1
ATOM 546 N N . ALA A 1 68 ? -13.549 -3.005 -4.158 1.00 91.69 68 ALA A N 1
ATOM 547 C CA . ALA A 1 68 ? -13.133 -3.064 -2.762 1.00 91.69 68 ALA A CA 1
ATOM 548 C C . ALA A 1 68 ? -12.315 -1.825 -2.366 1.00 91.69 68 ALA A C 1
ATOM 550 O O . ALA A 1 68 ? -12.591 -1.214 -1.335 1.00 91.69 68 ALA A O 1
ATOM 551 N N . LEU A 1 69 ? -11.363 -1.408 -3.207 1.00 90.75 69 LEU A N 1
ATOM 552 C CA . LEU A 1 69 ? -10.561 -0.202 -2.986 1.00 90.75 69 LEU A CA 1
ATOM 553 C C . LEU A 1 69 ? -11.404 1.073 -3.046 1.00 90.75 69 LEU A C 1
ATOM 555 O O . LEU A 1 69 ? -11.233 1.957 -2.208 1.00 90.75 69 LEU A O 1
ATOM 559 N N . TRP A 1 70 ? -12.334 1.165 -3.997 1.00 92.19 70 TRP A N 1
ATOM 560 C CA . TRP A 1 70 ? -13.250 2.299 -4.094 1.00 92.19 70 TRP A CA 1
ATOM 561 C C . TRP A 1 70 ? -14.153 2.404 -2.859 1.00 92.19 70 TRP A C 1
ATOM 563 O O . TRP A 1 70 ? -14.241 3.468 -2.246 1.00 92.19 70 TRP A O 1
ATOM 573 N N . ALA A 1 71 ? -14.765 1.291 -2.444 1.00 93.38 71 ALA A N 1
ATOM 574 C CA . ALA A 1 71 ? -15.614 1.233 -1.259 1.00 93.38 71 ALA A CA 1
ATOM 575 C C . ALA A 1 71 ? -14.820 1.573 0.009 1.00 93.38 71 ALA A C 1
ATOM 577 O O . ALA A 1 71 ? -15.284 2.350 0.845 1.00 93.38 71 ALA A O 1
ATOM 578 N N . TRP A 1 72 ? -13.597 1.049 0.127 1.00 92.19 72 TRP A N 1
ATOM 579 C CA . TRP A 1 72 ? -12.684 1.405 1.206 1.00 92.19 72 TRP A CA 1
ATOM 580 C C . TRP A 1 72 ? -12.380 2.904 1.219 1.00 92.19 72 TRP A C 1
ATOM 582 O O . TRP A 1 72 ? -12.538 3.539 2.257 1.00 92.19 72 TRP A O 1
ATOM 592 N N . GLY A 1 73 ? -12.003 3.487 0.077 1.00 92.88 73 GLY A N 1
ATOM 593 C CA . GLY A 1 73 ? -11.725 4.918 -0.045 1.00 92.88 73 GLY A CA 1
ATOM 594 C C . GLY A 1 73 ? -12.929 5.773 0.348 1.00 92.88 73 GLY A C 1
ATOM 595 O O . GLY A 1 73 ? -12.797 6.707 1.135 1.00 92.88 73 GLY A O 1
ATOM 596 N N . PHE A 1 74 ? -14.123 5.416 -0.121 1.00 92.94 74 PHE A N 1
ATOM 597 C CA . PHE A 1 74 ? -15.370 6.094 0.227 1.00 92.94 74 PHE A CA 1
ATOM 598 C C . PHE A 1 74 ? -15.651 6.091 1.736 1.00 92.94 74 PHE A C 1
ATOM 600 O O . PHE A 1 74 ? -16.043 7.114 2.304 1.00 92.94 74 PHE A O 1
ATOM 607 N N . VAL A 1 75 ? -15.429 4.952 2.397 1.00 92.38 75 VAL A N 1
ATOM 608 C CA . VAL A 1 75 ? -15.591 4.820 3.849 1.00 92.38 75 VAL A CA 1
ATOM 609 C C . VAL A 1 75 ? -14.500 5.588 4.596 1.00 92.38 75 VAL A C 1
ATOM 611 O O . VAL A 1 75 ? -14.811 6.331 5.526 1.00 92.38 75 VAL A O 1
ATOM 614 N N . ALA A 1 76 ? -13.240 5.453 4.181 1.00 90.19 76 ALA A N 1
ATOM 615 C CA . ALA A 1 76 ? -12.087 6.086 4.816 1.00 90.19 76 ALA A CA 1
ATOM 616 C C . ALA A 1 76 ? -12.130 7.621 4.726 1.00 90.19 76 ALA A C 1
ATOM 618 O O . ALA A 1 76 ? -11.764 8.300 5.682 1.00 90.19 76 ALA A O 1
ATOM 619 N N . MET A 1 77 ? -12.647 8.177 3.625 1.00 91.06 77 MET A N 1
ATOM 620 C CA . MET A 1 77 ? -12.830 9.623 3.451 1.00 91.06 77 MET A CA 1
ATOM 621 C C . MET A 1 77 ? -13.961 10.212 4.311 1.00 91.06 77 MET A C 1
ATOM 623 O O . MET A 1 77 ? -14.082 11.431 4.402 1.00 91.06 77 MET A O 1
ATOM 627 N N . ARG A 1 78 ? -14.803 9.385 4.950 1.00 92.31 78 ARG A N 1
ATOM 628 C CA . ARG A 1 78 ? -15.949 9.830 5.761 1.00 92.31 78 ARG A CA 1
ATOM 629 C C . ARG A 1 78 ? -15.743 9.479 7.239 1.00 92.31 78 ARG A C 1
ATOM 631 O O . ARG A 1 78 ? -16.122 8.386 7.665 1.00 92.31 78 ARG A O 1
ATOM 638 N N . PRO A 1 79 ? -15.252 10.415 8.077 1.00 85.75 79 PRO A N 1
ATOM 639 C CA . PRO A 1 79 ? -14.880 10.130 9.466 1.00 85.75 79 PRO A CA 1
ATOM 640 C C . PRO A 1 79 ? -16.018 9.582 10.335 1.00 85.75 79 PRO A C 1
ATOM 642 O O . PRO A 1 79 ? -15.779 8.816 11.265 1.00 85.75 79 PRO A O 1
ATOM 645 N N . HIS A 1 80 ? -17.266 9.988 10.085 1.00 85.94 80 HIS A N 1
ATOM 646 C CA . HIS A 1 80 ? -18.427 9.487 10.833 1.00 85.94 80 HIS A CA 1
ATOM 647 C C . 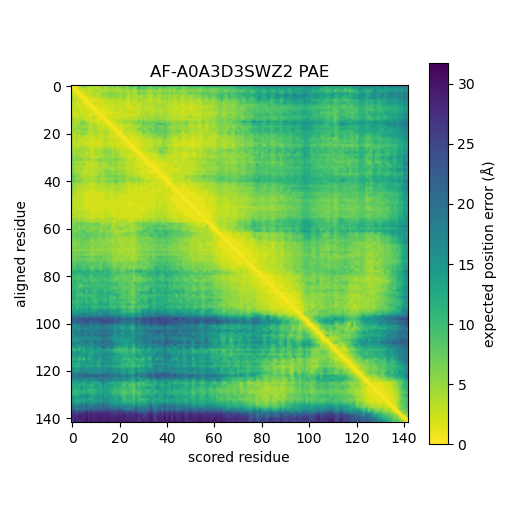HIS A 1 80 ? -18.754 8.034 10.474 1.00 85.94 80 HIS A C 1
ATOM 649 O O . HIS A 1 80 ? -18.943 7.210 11.368 1.00 85.94 80 HIS A O 1
ATOM 655 N N . LEU A 1 81 ? -18.750 7.711 9.178 1.00 87.81 81 LEU A N 1
ATOM 656 C CA . LEU A 1 81 ? -19.011 6.362 8.685 1.00 87.81 81 LEU A CA 1
ATOM 657 C C . LEU A 1 81 ? -17.891 5.402 9.101 1.00 87.81 81 LEU A C 1
ATOM 659 O O . LEU A 1 81 ? -18.170 4.322 9.615 1.00 87.81 81 LEU A O 1
ATOM 663 N N . TYR A 1 82 ? -16.635 5.837 8.967 1.00 87.12 82 TYR A N 1
ATOM 664 C CA . TYR A 1 82 ? -15.471 5.081 9.416 1.00 87.12 82 TYR A CA 1
ATOM 665 C C . TYR A 1 82 ? -15.557 4.740 10.909 1.00 87.12 82 TYR A C 1
ATOM 667 O O . TYR A 1 82 ? -15.383 3.585 11.287 1.00 87.12 82 TYR A O 1
ATOM 675 N N . ARG A 1 83 ? -15.905 5.712 11.767 1.00 84.62 83 ARG A N 1
ATOM 676 C CA . ARG A 1 83 ? -16.071 5.490 13.216 1.00 84.62 83 ARG A CA 1
ATOM 677 C C . ARG A 1 83 ? -17.173 4.482 13.537 1.00 84.62 83 ARG A C 1
ATOM 679 O O . ARG A 1 83 ? -16.961 3.606 14.373 1.00 84.62 83 ARG A O 1
ATOM 686 N N . LEU A 1 84 ? -18.322 4.588 12.872 1.00 86.62 84 LEU A N 1
ATOM 687 C CA . LEU A 1 84 ? -19.456 3.693 13.097 1.00 86.62 84 LEU A CA 1
ATOM 688 C C . LEU A 1 84 ? -19.125 2.256 12.678 1.00 86.62 84 LEU A C 1
ATOM 690 O O . LEU A 1 84 ? -19.280 1.332 13.478 1.00 86.62 84 LEU A O 1
ATOM 694 N N . ILE A 1 85 ? -18.595 2.080 11.464 1.00 86.88 85 ILE A N 1
ATOM 695 C CA . ILE A 1 85 ? -18.185 0.770 10.943 1.00 86.88 85 ILE A CA 1
ATOM 696 C C . ILE A 1 85 ? -17.098 0.167 11.832 1.00 86.88 85 ILE A C 1
ATOM 698 O O . ILE A 1 85 ? -17.218 -0.977 12.255 1.00 86.88 85 ILE A O 1
ATOM 702 N N . PHE A 1 86 ? -16.070 0.936 12.190 1.00 84.75 86 PHE A N 1
ATOM 703 C CA . PHE A 1 86 ? -14.978 0.437 13.024 1.00 84.75 86 PHE A CA 1
ATOM 704 C C . PHE A 1 86 ? -15.444 0.069 14.444 1.00 84.75 86 PHE A C 1
ATOM 706 O O . PHE A 1 86 ? -14.998 -0.931 15.009 1.00 84.75 86 PHE A O 1
ATOM 713 N N . GLY A 1 87 ? -16.383 0.828 15.019 1.00 83.25 87 GLY A N 1
ATOM 714 C CA . GLY A 1 87 ? -17.015 0.511 16.302 1.00 83.25 87 GLY A CA 1
ATOM 715 C C . GLY A 1 87 ? -17.818 -0.795 16.267 1.00 83.25 87 GLY A C 1
ATOM 716 O O . GLY A 1 87 ? -17.669 -1.633 17.163 1.00 83.25 87 GLY A O 1
ATOM 717 N N . LEU A 1 88 ? -18.614 -0.999 15.212 1.00 86.31 88 LEU A N 1
ATOM 718 C CA . LEU A 1 88 ? -19.357 -2.241 14.963 1.00 86.31 88 LEU A CA 1
ATOM 719 C C . LEU A 1 88 ? -18.411 -3.429 14.773 1.00 86.31 88 LEU A C 1
ATOM 721 O O . LEU A 1 88 ? -18.575 -4.448 15.444 1.00 86.31 88 LEU A O 1
ATOM 725 N N . THR A 1 89 ? -17.376 -3.276 13.945 1.00 85.00 89 THR A N 1
ATOM 726 C CA . THR A 1 89 ? -16.357 -4.306 13.707 1.00 85.00 89 THR A CA 1
ATOM 727 C C . THR A 1 89 ? -15.651 -4.694 15.004 1.00 85.00 89 THR A C 1
ATOM 729 O O . THR A 1 89 ? -15.572 -5.877 15.321 1.00 85.00 89 THR A O 1
ATOM 732 N N . ASN A 1 90 ? -15.227 -3.733 15.831 1.00 83.94 90 ASN A N 1
ATOM 733 C CA . ASN A 1 90 ? -14.611 -4.029 17.130 1.00 83.94 90 ASN A CA 1
ATOM 734 C C . ASN A 1 90 ? -15.563 -4.750 18.093 1.00 83.94 90 ASN A C 1
ATOM 736 O O . ASN A 1 90 ? -15.136 -5.601 18.873 1.00 83.94 90 ASN A O 1
ATOM 740 N N . ARG A 1 91 ? -16.863 -4.431 18.072 1.00 82.69 91 ARG A N 1
ATOM 741 C CA . ARG A 1 91 ? -17.861 -5.159 18.869 1.00 82.69 91 ARG A CA 1
ATOM 742 C C . ARG A 1 91 ? -18.044 -6.589 18.361 1.00 82.69 91 ARG A C 1
ATOM 744 O O . ARG A 1 91 ? -18.029 -7.506 19.177 1.00 82.69 91 ARG A O 1
ATOM 751 N N . ALA A 1 92 ? -18.150 -6.782 17.049 1.00 84.44 92 ALA A N 1
ATOM 752 C CA . ALA A 1 92 ? -18.249 -8.102 16.433 1.00 84.44 92 ALA A CA 1
ATOM 753 C C . ALA A 1 92 ? -17.009 -8.961 16.732 1.00 84.44 92 ALA A C 1
ATOM 755 O O . ALA A 1 92 ? -17.147 -10.104 17.158 1.00 84.44 92 ALA A O 1
ATOM 756 N N . LEU A 1 93 ? -15.805 -8.390 16.618 1.00 81.88 93 LEU A N 1
ATOM 757 C CA . LEU A 1 93 ? -14.542 -9.053 16.961 1.00 81.88 93 LEU A CA 1
ATOM 758 C C . LEU A 1 93 ? -14.487 -9.465 18.442 1.00 81.88 93 LEU A C 1
ATOM 760 O O . LEU A 1 93 ? -14.057 -10.573 18.748 1.00 81.88 93 LEU A O 1
ATOM 764 N N . ARG A 1 94 ? -14.980 -8.628 19.369 1.00 79.00 94 ARG A N 1
ATOM 765 C CA . ARG A 1 94 ? -15.076 -8.984 20.801 1.00 79.00 94 ARG A CA 1
ATOM 766 C C . ARG A 1 94 ? -16.047 -10.132 21.068 1.00 79.00 94 ARG A C 1
ATOM 768 O O . ARG A 1 94 ? -15.744 -10.999 21.881 1.00 79.00 94 ARG A O 1
ATOM 775 N N . ILE A 1 95 ? -17.194 -10.149 20.389 1.00 81.06 95 ILE A N 1
ATOM 776 C CA . ILE A 1 95 ? -18.165 -11.250 20.495 1.00 81.06 95 ILE A CA 1
ATOM 777 C C . ILE A 1 95 ? -17.545 -12.543 19.949 1.00 81.06 95 ILE A C 1
ATOM 779 O O . ILE A 1 95 ? -17.627 -13.590 20.587 1.00 81.06 95 ILE A O 1
ATOM 783 N N . MET A 1 96 ? -16.858 -12.453 18.809 1.00 79.44 96 MET A N 1
ATOM 784 C CA . MET A 1 96 ? -16.193 -13.577 18.146 1.00 79.44 96 MET A CA 1
ATOM 785 C C . MET A 1 96 ? -15.049 -14.167 18.975 1.00 79.44 96 MET A C 1
ATOM 787 O O . MET A 1 96 ? -14.813 -15.371 18.934 1.00 79.44 96 MET A O 1
ATOM 791 N N . ALA A 1 97 ? -14.383 -13.342 19.779 1.00 77.06 97 ALA A N 1
ATOM 792 C CA . ALA A 1 97 ? -13.359 -13.796 20.705 1.00 77.06 97 ALA A CA 1
ATOM 793 C C . ALA A 1 97 ? -13.908 -14.637 21.872 1.00 77.06 97 ALA A C 1
ATOM 795 O O . ALA A 1 97 ? -13.146 -15.358 22.508 1.00 77.06 97 ALA A O 1
ATOM 796 N N . ARG A 1 98 ? -15.221 -14.574 22.164 1.00 70.38 98 ARG A N 1
ATOM 797 C CA . ARG A 1 98 ? -15.914 -15.380 23.197 1.00 70.38 98 ARG A CA 1
ATOM 798 C C . ARG A 1 98 ? -15.182 -15.407 24.552 1.00 70.38 98 ARG A C 1
ATOM 800 O O . ARG A 1 98 ? -15.114 -16.442 25.205 1.00 70.38 98 ARG A O 1
ATOM 807 N N . GLY A 1 99 ? -14.595 -14.278 24.958 1.00 66.50 99 GLY A N 1
ATOM 808 C CA . GLY A 1 99 ? -13.847 -14.154 26.218 1.00 66.50 99 GLY A CA 1
ATOM 809 C C . GLY A 1 99 ? -12.396 -14.653 26.179 1.00 66.50 99 GLY A C 1
ATOM 810 O O . GLY A 1 99 ? -11.678 -14.494 27.162 1.00 66.50 99 GLY A O 1
ATOM 811 N N . ARG A 1 100 ? -11.922 -15.197 25.053 1.00 63.50 100 ARG A N 1
ATOM 812 C CA . ARG A 1 100 ? -10.499 -15.476 24.826 1.00 63.50 100 ARG A CA 1
ATOM 813 C C . ARG A 1 100 ? -9.796 -14.177 24.434 1.00 63.50 100 ARG A C 1
ATOM 815 O O . ARG A 1 100 ? -10.347 -13.354 23.712 1.00 63.50 100 ARG A O 1
ATOM 822 N N . GLY A 1 101 ? -8.568 -13.971 24.909 1.00 68.56 101 GLY A N 1
ATOM 823 C CA . GLY A 1 101 ? -7.771 -12.774 24.592 1.00 68.56 101 GLY A CA 1
ATOM 824 C C . GLY A 1 101 ? -7.351 -12.655 23.118 1.00 68.56 101 GLY A C 1
ATOM 825 O O . GLY A 1 101 ? -6.750 -11.646 22.743 1.00 68.56 101 GLY A O 1
ATOM 826 N N . TYR A 1 102 ? -7.677 -13.657 22.297 1.00 72.31 102 TYR A N 1
ATOM 827 C CA . TYR A 1 102 ? -7.328 -13.769 20.886 1.00 72.31 102 TYR A CA 1
ATOM 828 C C . TYR A 1 102 ? -8.489 -14.336 20.053 1.00 72.31 102 TYR A C 1
ATOM 830 O O . TYR A 1 102 ? -9.377 -15.018 20.572 1.00 72.31 102 TYR A O 1
ATOM 838 N N . ILE A 1 103 ? -8.478 -14.054 18.750 1.00 71.81 103 ILE A N 1
ATOM 839 C CA . ILE A 1 103 ? -9.458 -14.554 17.777 1.00 71.81 103 ILE A CA 1
ATOM 840 C C . ILE A 1 103 ? -8.810 -15.684 16.979 1.00 71.81 103 ILE A C 1
ATOM 842 O O . ILE A 1 103 ? -7.927 -15.437 16.162 1.00 71.81 103 ILE A O 1
ATOM 846 N N . ALA A 1 104 ? -9.272 -16.915 17.210 1.00 65.00 104 ALA A N 1
ATOM 847 C CA . ALA A 1 104 ? -8.737 -18.116 16.561 1.00 65.00 104 ALA A CA 1
ATOM 848 C C . ALA A 1 104 ? -9.231 -18.306 15.113 1.00 65.00 104 ALA A C 1
ATOM 850 O O . ALA A 1 104 ? -8.602 -18.999 14.319 1.00 65.00 104 ALA A O 1
ATOM 851 N N . PHE A 1 105 ? -10.373 -17.712 14.753 1.00 66.75 105 PHE A N 1
ATOM 852 C CA . PHE A 1 105 ? -10.964 -17.899 13.431 1.00 66.75 105 PHE A CA 1
ATOM 853 C C . PHE A 1 105 ? -11.565 -16.605 12.889 1.00 66.75 105 PHE A C 1
ATOM 855 O O . PHE A 1 105 ? -12.490 -16.050 13.477 1.00 66.75 105 PHE A O 1
ATOM 862 N N . LEU A 1 106 ? -11.051 -16.158 11.742 1.00 75.25 106 LEU A N 1
ATOM 863 C CA . LEU A 1 106 ? -11.612 -15.064 10.953 1.00 75.25 106 LEU A CA 1
ATOM 864 C C . LEU A 1 106 ? -12.212 -15.632 9.659 1.00 75.25 106 LEU A C 1
ATOM 866 O O . LEU A 1 106 ? -11.460 -16.165 8.844 1.00 75.25 106 LEU A O 1
ATOM 870 N N . PRO A 1 107 ? -13.525 -15.477 9.403 1.00 66.75 107 PRO A N 1
ATOM 871 C CA . PRO A 1 107 ? -14.180 -16.075 8.233 1.00 66.75 107 PRO A CA 1
ATOM 872 C C . PRO A 1 107 ? -13.641 -15.563 6.883 1.00 66.75 107 PRO A C 1
ATOM 874 O O . PRO A 1 107 ? -13.724 -16.272 5.888 1.00 66.75 107 PRO A O 1
ATOM 877 N N . LEU A 1 108 ? -13.036 -14.370 6.848 1.00 70.81 108 LEU A N 1
ATOM 878 C CA . LEU A 1 108 ? -12.401 -13.767 5.661 1.00 70.81 108 LEU A CA 1
ATOM 879 C C . LEU A 1 108 ? -10.867 -13.675 5.770 1.00 70.81 108 LEU A C 1
ATOM 881 O O . LEU A 1 108 ? -10.217 -13.074 4.922 1.00 70.81 108 LEU A O 1
ATOM 885 N N . GLY A 1 109 ? -10.286 -14.246 6.825 1.00 67.88 109 GLY A N 1
ATOM 886 C CA . GLY A 1 109 ? -8.853 -14.179 7.125 1.00 67.88 109 GLY A CA 1
ATOM 887 C C . GLY A 1 109 ? -8.303 -15.509 7.626 1.00 67.88 109 GLY A C 1
ATOM 888 O O . GLY A 1 109 ? -7.289 -15.523 8.319 1.00 67.88 109 GLY A O 1
ATOM 889 N N . SER A 1 110 ? -8.974 -16.616 7.299 1.00 64.94 110 SER A N 1
ATOM 890 C CA . SER A 1 110 ? -8.680 -17.953 7.825 1.00 64.94 110 SER A CA 1
ATOM 891 C C . SER A 1 110 ? -7.251 -18.402 7.521 1.00 64.94 110 SER A C 1
ATOM 893 O O . SER A 1 110 ? -6.630 -19.062 8.347 1.00 64.94 110 SER A O 1
ATOM 895 N N . GLY A 1 111 ? -6.687 -17.981 6.384 1.00 75.81 111 GLY A N 1
ATOM 896 C CA . GLY A 1 111 ? -5.285 -18.228 6.040 1.00 75.81 111 GLY A CA 1
ATOM 897 C C . GLY A 1 111 ? -4.288 -17.549 6.986 1.00 75.81 111 GLY A C 1
ATOM 898 O O . GLY A 1 111 ? -3.216 -18.090 7.225 1.00 75.81 111 GLY A O 1
ATOM 899 N N . TRP A 1 112 ? -4.645 -16.403 7.569 1.00 69.69 112 TRP A N 1
ATOM 900 C CA . TRP A 1 112 ? -3.803 -15.685 8.527 1.00 69.69 112 TRP A CA 1
ATOM 901 C C . TRP A 1 112 ? -4.066 -16.145 9.966 1.00 69.69 112 TRP A C 1
ATOM 903 O O . TRP A 1 112 ? -3.118 -16.421 10.699 1.00 69.69 112 TRP A O 1
ATOM 913 N N . SER A 1 113 ? -5.337 -16.338 10.340 1.00 74.50 113 SER A N 1
ATOM 914 C CA . SER A 1 113 ? -5.714 -16.790 11.688 1.00 74.50 113 SER A CA 1
ATOM 915 C C . SER A 1 113 ? -5.328 -18.244 11.985 1.00 74.50 113 SER A C 1
ATOM 917 O O . SER A 1 113 ? -5.362 -18.660 13.135 1.00 74.50 113 SER A O 1
ATOM 919 N N . ARG A 1 114 ? -4.959 -19.033 10.964 1.00 72.25 114 ARG A N 1
ATOM 920 C CA . ARG A 1 114 ? -4.463 -20.410 11.129 1.00 72.25 114 ARG A CA 1
ATOM 921 C C . ARG A 1 114 ? -3.034 -20.477 11.668 1.00 72.25 114 ARG A C 1
ATOM 923 O O . ARG A 1 114 ? -2.683 -21.458 12.313 1.00 72.25 114 ARG A O 1
ATOM 930 N N . PHE A 1 115 ? -2.219 -19.461 11.386 1.00 76.69 115 PHE A N 1
ATOM 931 C CA . PHE A 1 115 ? -0.806 -19.421 11.781 1.00 76.69 115 PHE A CA 1
ATOM 932 C C . PHE A 1 115 ? -0.491 -18.294 12.771 1.00 76.69 115 PHE A C 1
ATOM 934 O O . PHE A 1 115 ? 0.595 -18.279 13.346 1.00 76.69 115 PHE A O 1
ATOM 941 N N . ARG A 1 116 ? -1.404 -17.331 12.955 1.00 76.31 116 ARG A N 1
ATOM 942 C CA . ARG A 1 116 ? -1.234 -16.204 13.876 1.00 76.31 116 ARG A CA 1
ATOM 943 C C . ARG A 1 116 ? -2.495 -15.925 14.677 1.00 76.31 116 ARG A C 1
ATOM 945 O O . ARG A 1 116 ? -3.579 -15.788 14.120 1.00 76.31 116 ARG A O 1
ATOM 952 N N . ASP A 1 117 ? -2.301 -15.720 15.972 1.00 77.06 117 ASP A N 1
ATOM 953 C CA . ASP A 1 117 ? -3.343 -15.228 16.861 1.00 77.06 117 ASP A CA 1
ATOM 954 C C . ASP A 1 117 ? -3.539 -13.719 16.683 1.00 77.06 117 ASP A C 1
ATOM 956 O O . ASP A 1 117 ? -2.594 -12.930 16.781 1.00 77.06 117 ASP A O 1
ATOM 960 N N . LEU A 1 118 ? -4.785 -13.299 16.455 1.00 78.50 118 LEU A N 1
ATOM 961 C CA . LEU A 1 118 ? -5.142 -11.882 16.453 1.00 78.50 118 LEU A CA 1
ATOM 962 C C . LEU A 1 118 ? -5.515 -11.448 17.874 1.00 78.50 118 LEU A C 1
ATOM 964 O O . LEU A 1 118 ? -6.518 -1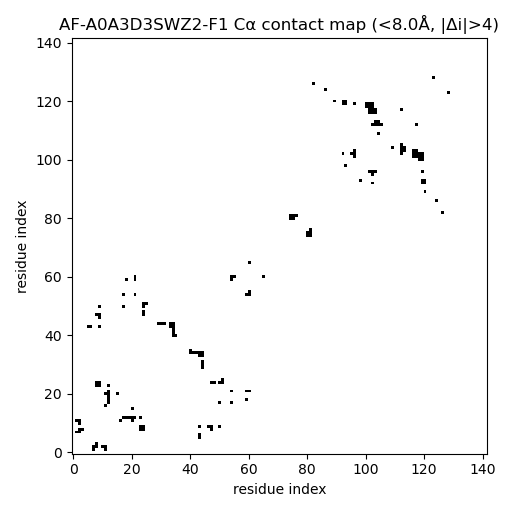1.950 18.391 1.00 78.50 118 LEU A O 1
ATOM 968 N N . PRO A 1 119 ? -4.798 -10.498 18.504 1.00 77.81 119 PRO A N 1
ATOM 969 C CA . PRO A 1 119 ? -5.228 -9.957 19.783 1.00 77.81 119 PRO A CA 1
ATOM 970 C C . PRO A 1 119 ? -6.560 -9.219 19.630 1.00 77.81 119 PRO A C 1
ATOM 972 O O . PRO A 1 119 ? -6.770 -8.440 18.698 1.00 77.81 119 PRO A O 1
ATOM 975 N N . VAL A 1 120 ? -7.465 -9.442 20.580 1.00 80.25 120 VAL A N 1
ATOM 976 C CA . VAL A 1 120 ? -8.756 -8.747 20.603 1.00 80.25 120 VAL A CA 1
ATOM 977 C C . VAL A 1 120 ? -8.529 -7.261 20.883 1.00 80.25 120 VAL A C 1
ATOM 979 O O . VAL A 1 120 ? -7.765 -6.935 21.797 1.00 80.25 120 VAL A O 1
ATOM 982 N N . PRO A 1 121 ? -9.216 -6.344 20.175 1.00 75.75 121 PRO A N 1
ATOM 983 C CA . PRO A 1 121 ? -9.184 -4.925 20.504 1.00 75.75 121 PRO A CA 1
ATOM 984 C C . PRO A 1 121 ? -9.590 -4.701 21.970 1.00 75.75 121 PRO A C 1
ATOM 986 O O . PRO A 1 121 ? -10.734 -4.959 22.358 1.00 75.75 121 PRO A O 1
ATOM 989 N N . LYS A 1 122 ? -8.647 -4.237 22.799 1.00 72.69 122 LYS A N 1
ATOM 990 C CA . LYS A 1 122 ? -8.886 -3.931 24.216 1.00 72.69 122 LYS A CA 1
ATOM 991 C C . L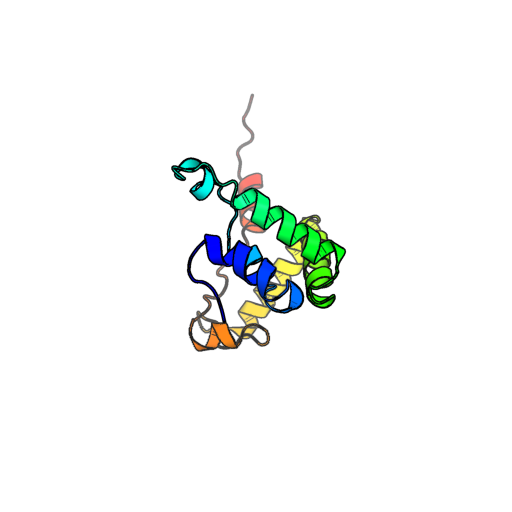YS A 1 122 ? -9.274 -2.459 24.377 1.00 72.69 122 LYS A C 1
ATOM 993 O O . LYS A 1 122 ? -8.542 -1.570 23.952 1.00 72.69 122 LYS A O 1
ATOM 998 N N . GLY A 1 123 ? -10.397 -2.202 25.047 1.00 75.19 123 GLY A N 1
ATOM 999 C CA . GLY A 1 123 ? -10.816 -0.854 25.445 1.00 75.19 123 GLY A CA 1
ATOM 1000 C C . GLY A 1 123 ? -11.461 -0.010 24.338 1.00 75.19 123 GLY A C 1
ATOM 1001 O O . GLY A 1 123 ? -12.086 -0.532 23.414 1.00 75.19 123 GLY A O 1
ATOM 1002 N N . LYS A 1 124 ? -11.364 1.318 24.491 1.00 74.94 124 LYS A N 1
ATOM 1003 C CA . LYS A 1 124 ? -11.933 2.316 23.569 1.00 74.94 124 LYS A CA 1
ATOM 1004 C C . LYS A 1 124 ? -11.077 2.434 22.305 1.00 74.94 124 LYS A C 1
ATOM 1006 O O . LYS A 1 124 ? -9.850 2.343 22.379 1.00 74.94 124 LYS A O 1
ATOM 1011 N N . ASN A 1 125 ? -11.715 2.649 21.153 1.00 81.44 125 ASN A N 1
ATOM 1012 C 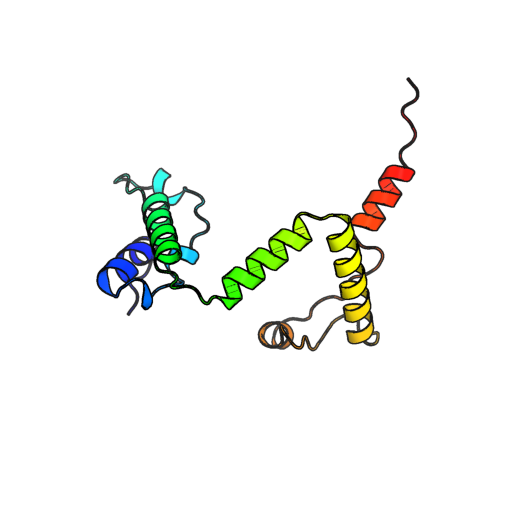CA . ASN A 1 125 ? -10.994 2.823 19.891 1.00 81.44 125 ASN A CA 1
ATOM 1013 C C . ASN A 1 125 ? -10.164 4.131 19.917 1.00 81.44 125 ASN A C 1
ATOM 1015 O O . ASN A 1 125 ? -10.345 4.985 20.788 1.00 81.44 125 ASN A O 1
ATOM 1019 N N . PHE A 1 126 ? -9.231 4.299 18.974 1.00 82.62 126 PHE A N 1
ATOM 1020 C CA . PHE A 1 126 ? -8.395 5.505 18.920 1.00 82.62 126 PHE A CA 1
ATOM 1021 C C . PHE A 1 126 ? -9.224 6.796 18.833 1.00 82.62 126 PHE A C 1
ATOM 1023 O O . PHE A 1 126 ? -8.892 7.771 19.497 1.00 82.62 126 PHE A O 1
ATOM 1030 N N . ALA A 1 127 ? -10.319 6.799 18.070 1.00 79.44 127 ALA A N 1
ATOM 1031 C CA . ALA A 1 127 ? -11.158 7.981 17.888 1.00 79.44 127 ALA A CA 1
ATOM 1032 C C . ALA A 1 127 ? -11.870 8.405 19.184 1.00 79.44 127 ALA A C 1
ATOM 1034 O O . ALA A 1 127 ? -11.919 9.591 19.497 1.00 79.44 127 ALA A O 1
ATOM 1035 N N . ASP A 1 128 ? -12.357 7.444 19.965 1.00 82.25 128 ASP A N 1
ATOM 1036 C CA . ASP A 1 128 ? -12.958 7.662 21.278 1.00 82.25 128 ASP A CA 1
ATOM 1037 C C . ASP A 1 128 ? -11.907 8.188 22.263 1.00 82.25 128 ASP A C 1
ATOM 1039 O O . ASP A 1 128 ? -12.165 9.121 23.020 1.00 82.25 128 ASP A O 1
ATOM 1043 N N . ARG A 1 129 ? -10.693 7.616 22.237 1.00 84.31 129 ARG A N 1
ATOM 1044 C CA . ARG A 1 129 ? -9.563 8.089 23.053 1.00 84.31 129 ARG A CA 1
ATOM 1045 C C . ARG A 1 129 ? -9.155 9.510 22.677 1.00 84.31 129 ARG A C 1
ATOM 1047 O O . ARG A 1 129 ? -8.898 10.316 23.563 1.00 84.31 129 ARG A O 1
ATOM 1054 N N . TYR A 1 130 ? -9.127 9.821 21.384 1.00 85.81 130 TYR A N 1
ATOM 1055 C CA . TYR A 1 130 ? -8.814 11.150 20.876 1.00 85.81 130 TYR A CA 1
ATOM 1056 C C . TYR A 1 130 ? -9.892 12.173 21.253 1.00 85.81 130 TYR A C 1
ATOM 1058 O O . TYR A 1 130 ? -9.561 13.281 21.665 1.00 85.81 130 TYR A O 1
ATOM 1066 N N . ALA A 1 131 ? -11.173 11.799 21.183 1.00 86.06 131 ALA A N 1
ATOM 1067 C CA . ALA A 1 131 ? -12.277 12.651 21.620 1.00 86.06 131 ALA A CA 1
ATOM 1068 C C . ALA A 1 131 ? -12.195 12.964 23.123 1.00 86.06 131 ALA A C 1
ATOM 1070 O O . ALA A 1 131 ? -12.298 14.128 23.502 1.00 86.06 131 ALA A O 1
ATOM 1071 N N . LEU A 1 132 ? -11.923 11.950 23.956 1.00 86.56 132 LEU A N 1
ATOM 1072 C CA . LEU A 1 132 ? -11.712 12.122 25.399 1.00 86.56 132 LEU A CA 1
ATOM 1073 C C . LEU A 1 132 ? -10.529 13.042 25.695 1.00 86.56 132 LEU A C 1
ATOM 1075 O O . LEU A 1 132 ? -10.650 13.963 26.498 1.00 86.56 132 LEU A O 1
ATOM 1079 N N . TRP A 1 133 ? -9.405 12.823 25.013 1.00 86.81 133 TRP A N 1
ATOM 1080 C CA . TRP A 1 133 ? -8.225 13.670 25.150 1.00 86.81 133 TRP A CA 1
ATOM 1081 C C . TRP A 1 133 ? -8.497 15.118 24.727 1.00 86.81 133 TRP A C 1
ATOM 1083 O O . TRP A 1 133 ? -8.044 16.051 25.385 1.00 86.81 133 TRP A O 1
ATOM 1093 N N . LYS A 1 134 ? -9.270 15.324 23.653 1.00 88.12 134 LYS A N 1
ATOM 1094 C CA . LYS A 1 134 ? -9.647 16.664 23.194 1.00 88.12 134 LYS A CA 1
ATOM 1095 C C . LYS A 1 134 ? -10.534 17.376 24.218 1.00 88.12 134 LYS A C 1
ATOM 1097 O O . LYS A 1 134 ? -10.338 18.564 24.427 1.00 88.12 134 LYS A O 1
ATOM 1102 N N . SER A 1 135 ? -11.459 16.665 24.870 1.00 86.44 135 SER A N 1
ATOM 1103 C CA . SER A 1 135 ? -12.302 17.231 25.936 1.00 86.44 135 SER A CA 1
ATOM 1104 C C . SER A 1 135 ? -11.565 17.469 27.255 1.00 86.44 135 SER A C 1
ATOM 1106 O O . SER A 1 135 ? -11.981 18.318 28.030 1.00 86.44 135 SER A O 1
ATOM 1108 N N . SER A 1 136 ? -10.482 16.733 27.526 1.00 85.19 136 SER A N 1
ATOM 1109 C CA . SER A 1 136 ? -9.681 16.889 28.746 1.00 85.19 136 SER A CA 1
ATOM 1110 C C . SER A 1 136 ? -8.556 17.915 28.608 1.00 85.19 136 SER A C 1
ATOM 1112 O O . SER A 1 136 ? -7.752 18.056 29.528 1.00 85.19 136 SER A O 1
ATOM 1114 N N . ARG A 1 137 ? -8.428 18.583 27.454 1.00 79.75 137 ARG A N 1
ATOM 1115 C CA . ARG A 1 137 ? -7.452 19.660 27.291 1.00 79.75 137 ARG A CA 1
ATOM 1116 C C . ARG A 1 137 ? -7.925 20.869 28.102 1.00 79.75 137 ARG A C 1
ATOM 1118 O O . ARG A 1 137 ? -9.005 21.370 27.799 1.00 79.75 137 ARG A O 1
ATOM 1125 N N . PRO A 1 138 ? -7.150 21.344 29.095 1.00 73.88 138 PRO A N 1
ATOM 1126 C CA . PRO A 1 138 ? -7.445 22.623 29.715 1.00 73.88 138 PRO A CA 1
ATOM 1127 C C . PRO A 1 138 ? -7.387 23.684 28.618 1.00 73.88 138 PRO A C 1
ATOM 1129 O O . PRO A 1 138 ? -6.425 23.738 27.848 1.00 73.88 138 PRO A O 1
ATOM 1132 N N . GLU A 1 139 ? -8.451 24.471 28.511 1.00 69.75 139 GLU A N 1
ATOM 1133 C CA . GLU A 1 139 ? -8.492 25.636 27.642 1.00 69.75 139 GLU A CA 1
ATOM 1134 C C . GLU A 1 139 ? -7.314 26.519 28.044 1.00 69.75 139 GLU A C 1
ATOM 1136 O O . GLU A 1 139 ? -7.199 26.926 29.203 1.00 69.75 139 GLU A O 1
ATOM 1141 N N . THR A 1 140 ? -6.361 26.701 27.131 1.00 63.22 140 THR A N 1
ATOM 1142 C CA . THR A 1 140 ? -5.249 27.625 27.328 1.00 63.22 140 THR A CA 1
ATOM 1143 C C . THR A 1 140 ? -5.861 28.997 27.561 1.00 63.22 140 THR A C 1
ATOM 1145 O O . THR A 1 140 ? -6.267 29.653 26.604 1.00 63.22 140 THR A O 1
ATOM 1148 N N . ARG A 1 141 ? -5.990 29.379 28.838 1.00 56.09 141 ARG A N 1
ATOM 1149 C CA . ARG A 1 141 ? -6.289 30.741 29.276 1.00 56.09 141 ARG A CA 1
ATOM 1150 C C . ARG A 1 141 ? -5.246 31.642 28.621 1.00 56.09 141 ARG A C 1
ATOM 1152 O O . ARG A 1 141 ? -4.068 31.542 28.960 1.00 56.09 141 ARG A O 1
ATOM 1159 N N . SER A 1 142 ? -5.697 32.418 27.639 1.00 49.34 142 SER A N 1
ATOM 1160 C CA . SER A 1 142 ? -5.018 33.616 27.144 1.00 49.34 142 SER A CA 1
ATOM 1161 C C . SER A 1 142 ? -4.827 34.611 28.276 1.00 49.34 142 SER A C 1
ATOM 1163 O O . SER A 1 142 ? -5.822 34.787 29.022 1.00 49.34 142 SER A O 1
#